Protein AF-A0A7D8Z1J5-F1 (afdb_monomer)

Structure (mmCIF, N/CA/C/O backbone):
data_AF-A0A7D8Z1J5-F1
#
_entry.id   AF-A0A7D8Z1J5-F1
#
loop_
_atom_site.group_PDB
_atom_site.id
_atom_site.type_symbol
_atom_site.label_atom_id
_atom_site.label_alt_id
_atom_site.label_comp_id
_atom_site.label_asym_id
_atom_site.label_entity_id
_atom_site.label_seq_id
_atom_site.pdbx_PDB_ins_code
_atom_site.Cartn_x
_atom_site.Cartn_y
_atom_site.Cartn_z
_atom_site.occupancy
_a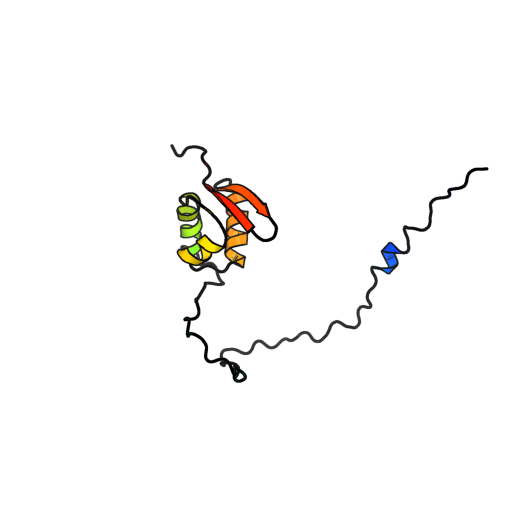tom_site.B_iso_or_equiv
_atom_site.auth_seq_id
_atom_site.auth_comp_id
_atom_site.auth_asym_id
_atom_site.auth_atom_id
_atom_site.pdbx_PDB_model_num
ATOM 1 N N . MET A 1 1 ? 34.291 -18.675 50.996 1.00 40.91 1 MET A N 1
ATOM 2 C CA . MET A 1 1 ? 34.557 -17.479 50.168 1.00 40.91 1 MET A CA 1
ATOM 3 C C . MET A 1 1 ? 33.862 -17.667 48.831 1.00 40.91 1 MET A C 1
ATOM 5 O O . MET A 1 1 ? 34.238 -18.561 48.087 1.00 40.91 1 MET A O 1
ATOM 9 N N . ARG A 1 2 ? 32.767 -16.935 48.592 1.00 39.00 2 ARG A N 1
ATOM 10 C CA . ARG A 1 2 ? 32.004 -16.985 47.336 1.00 39.00 2 ARG A CA 1
ATOM 11 C C . ARG A 1 2 ? 32.595 -15.982 46.346 1.00 39.00 2 ARG A C 1
ATOM 13 O O . ARG A 1 2 ? 32.886 -14.852 46.719 1.00 39.00 2 ARG A O 1
ATOM 20 N N . ALA A 1 3 ? 32.767 -16.455 45.119 1.00 43.34 3 ALA A N 1
ATOM 21 C CA . ALA A 1 3 ? 33.238 -15.733 43.949 1.00 43.34 3 ALA A CA 1
ATOM 22 C C . ALA A 1 3 ? 32.177 -14.781 43.370 1.00 43.34 3 ALA A C 1
ATOM 24 O O . ALA A 1 3 ? 30.982 -14.982 43.591 1.00 43.34 3 ALA A O 1
ATOM 25 N N . GLY A 1 4 ? 32.634 -13.819 42.559 1.00 38.22 4 GLY A N 1
ATOM 26 C CA . GLY A 1 4 ? 31.801 -13.136 41.566 1.00 38.22 4 GLY A CA 1
ATOM 27 C C . GLY A 1 4 ? 32.067 -11.639 41.410 1.00 38.22 4 GLY A C 1
ATOM 28 O O . GLY A 1 4 ? 31.149 -10.851 41.613 1.00 38.22 4 GLY A O 1
ATOM 29 N N . CYS A 1 5 ? 33.288 -11.229 41.043 1.00 40.03 5 CYS A N 1
ATOM 30 C CA . CYS A 1 5 ? 33.497 -9.882 40.505 1.00 40.03 5 CYS A CA 1
ATOM 31 C C . CYS A 1 5 ? 33.017 -9.845 39.053 1.00 40.03 5 CYS A C 1
ATOM 33 O O . CYS A 1 5 ? 33.582 -10.490 38.173 1.00 40.03 5 CYS A O 1
ATOM 35 N N . ALA A 1 6 ? 31.945 -9.087 38.850 1.00 50.31 6 ALA A N 1
ATOM 36 C CA . ALA A 1 6 ? 31.491 -8.582 37.570 1.00 50.31 6 ALA A CA 1
ATOM 37 C C . ALA A 1 6 ? 32.602 -7.764 36.892 1.00 50.31 6 ALA A C 1
ATOM 39 O O . ALA A 1 6 ? 33.266 -6.974 37.562 1.00 50.31 6 ALA A O 1
ATOM 40 N N . GLY A 1 7 ? 32.769 -7.893 35.573 1.00 47.88 7 GLY A N 1
ATOM 41 C CA . GLY A 1 7 ? 33.639 -6.952 34.867 1.00 47.88 7 GLY A CA 1
ATOM 42 C C . GLY A 1 7 ? 33.960 -7.190 33.397 1.00 47.88 7 GLY A C 1
ATOM 43 O O . GLY A 1 7 ? 34.385 -6.238 32.760 1.00 47.88 7 GLY A O 1
ATOM 44 N N . GLU A 1 8 ? 33.756 -8.380 32.823 1.00 46.91 8 GLU A N 1
ATOM 45 C CA . GLU A 1 8 ? 34.407 -8.691 31.530 1.00 46.91 8 GLU A CA 1
ATOM 46 C C . GLU A 1 8 ? 33.481 -8.795 30.304 1.00 46.91 8 GLU A C 1
ATOM 48 O O . GLU A 1 8 ? 33.962 -8.962 29.191 1.00 46.91 8 GLU A O 1
ATOM 53 N N . GLU A 1 9 ? 32.165 -8.596 30.435 1.00 46.09 9 GLU A N 1
ATOM 54 C CA . GLU A 1 9 ? 31.249 -8.698 29.275 1.00 46.09 9 GLU A CA 1
ATOM 55 C C . GLU A 1 9 ? 30.974 -7.361 28.548 1.00 46.09 9 GLU A C 1
ATOM 57 O O . GLU A 1 9 ? 30.268 -7.311 27.536 1.00 46.09 9 GLU A O 1
ATOM 62 N N . GLY A 1 10 ? 31.533 -6.251 29.041 1.00 45.25 10 GLY A N 1
ATOM 63 C CA . GLY A 1 10 ? 31.321 -4.911 28.476 1.00 45.25 10 GLY A CA 1
ATOM 64 C C . GLY A 1 10 ? 32.220 -4.569 27.284 1.00 45.25 10 GLY A C 1
ATOM 65 O O . GLY A 1 10 ? 31.803 -3.833 26.387 1.00 45.25 10 GLY A O 1
ATOM 66 N N . GLU A 1 11 ? 33.435 -5.116 27.235 1.00 43.88 11 GLU A N 1
ATOM 67 C CA . GLU A 1 11 ? 34.449 -4.693 26.260 1.00 43.88 11 GLU A CA 1
ATOM 68 C C . GLU A 1 11 ? 34.411 -5.518 24.960 1.00 43.88 11 GLU A C 1
ATOM 70 O O . GLU A 1 11 ? 34.677 -5.008 23.866 1.00 43.88 11 GLU A O 1
ATOM 75 N N . GLU A 1 12 ? 33.949 -6.768 25.028 1.00 41.91 12 GLU A N 1
ATOM 76 C CA . GLU A 1 12 ? 33.852 -7.645 23.856 1.00 41.91 12 GLU A CA 1
ATOM 77 C C . GLU A 1 12 ? 32.679 -7.265 22.925 1.00 41.91 12 GLU A C 1
ATOM 79 O O . GLU A 1 12 ? 32.745 -7.424 21.700 1.00 41.91 12 GLU A O 1
ATOM 84 N N . ARG A 1 13 ? 31.634 -6.615 23.462 1.00 47.16 13 ARG A N 1
ATOM 85 C CA . ARG A 1 13 ? 30.536 -6.042 22.661 1.00 47.16 13 ARG A CA 1
ATOM 86 C C . ARG A 1 13 ? 30.949 -4.764 21.912 1.00 47.16 13 ARG A C 1
ATOM 88 O O . ARG A 1 13 ? 30.362 -4.466 20.868 1.00 47.16 13 ARG A O 1
ATOM 95 N N . ALA A 1 14 ? 31.970 -4.046 22.387 1.00 48.56 14 ALA A N 1
ATOM 96 C CA . ALA A 1 14 ? 32.536 -2.882 21.701 1.00 48.56 14 ALA A CA 1
ATOM 97 C C . ALA A 1 14 ? 33.476 -3.288 20.551 1.00 48.56 14 ALA A C 1
ATOM 99 O O . ALA A 1 14 ? 33.468 -2.651 19.499 1.00 48.56 14 ALA A O 1
ATOM 100 N N . ARG A 1 15 ? 34.187 -4.418 20.666 1.00 50.66 15 ARG A N 1
ATOM 101 C CA . ARG A 1 15 ? 35.026 -4.954 19.573 1.00 50.66 15 ARG A CA 1
ATOM 102 C C . ARG A 1 15 ? 34.237 -5.596 18.430 1.00 50.66 15 ARG A C 1
ATOM 104 O O . ARG A 1 15 ? 34.718 -5.642 17.302 1.00 50.66 15 ARG A O 1
ATOM 111 N N . ARG A 1 16 ? 32.974 -5.977 18.657 1.00 49.84 16 ARG A N 1
ATOM 112 C CA . ARG A 1 16 ? 32.019 -6.299 17.574 1.00 49.84 16 ARG A CA 1
ATOM 113 C C . ARG A 1 16 ? 31.482 -5.065 16.832 1.00 49.84 16 ARG A C 1
ATOM 115 O O . ARG A 1 16 ? 30.707 -5.216 15.887 1.00 49.84 16 ARG A O 1
ATOM 122 N N . ARG A 1 17 ? 31.890 -3.856 17.236 1.00 54.34 17 ARG A N 1
ATOM 123 C CA . ARG A 1 17 ? 31.576 -2.570 16.597 1.00 54.34 17 ARG A CA 1
ATOM 124 C C . ARG A 1 17 ? 32.840 -1.838 16.138 1.00 54.34 17 ARG A C 1
ATOM 126 O O . ARG A 1 17 ? 32.961 -0.637 16.316 1.00 54.34 17 ARG A O 1
ATOM 133 N N . GLN A 1 18 ? 33.751 -2.525 15.463 1.00 41.28 18 GLN A N 1
ATOM 134 C CA . GLN A 1 18 ? 34.700 -1.836 14.590 1.00 41.28 18 GLN A CA 1
ATOM 135 C C . GLN A 1 18 ? 34.990 -2.719 13.374 1.00 41.28 18 GLN A C 1
ATOM 137 O O . GLN A 1 18 ? 35.886 -3.555 13.376 1.00 41.28 18 GLN A O 1
ATOM 142 N N . LEU A 1 19 ? 34.184 -2.558 12.323 1.00 45.19 19 LEU A N 1
ATOM 143 C CA . LEU A 1 19 ? 34.599 -2.960 10.982 1.00 45.19 19 LEU A CA 1
ATOM 144 C C . LEU A 1 19 ? 35.476 -1.833 10.406 1.00 45.19 19 LEU A C 1
ATOM 146 O O . LEU A 1 19 ? 35.134 -0.660 10.579 1.00 45.19 19 LEU A O 1
ATOM 150 N N . PRO A 1 20 ? 36.598 -2.156 9.741 1.00 43.62 20 PRO A N 1
ATOM 151 C CA . PRO A 1 20 ? 37.529 -1.166 9.213 1.00 43.62 20 PRO A CA 1
ATOM 152 C C . PRO A 1 20 ? 36.891 -0.342 8.084 1.00 43.62 20 PRO A C 1
ATOM 154 O O . PRO A 1 20 ? 36.321 -0.882 7.135 1.00 43.62 20 PRO A O 1
ATOM 157 N N . ALA A 1 21 ? 37.038 0.981 8.166 1.00 48.94 21 ALA A N 1
ATOM 158 C CA . ALA A 1 21 ? 36.512 1.984 7.236 1.00 48.94 21 ALA A CA 1
ATOM 159 C C . ALA A 1 21 ? 37.233 2.034 5.865 1.00 48.94 21 ALA A C 1
ATOM 161 O O . ALA A 1 21 ? 37.361 3.099 5.269 1.00 48.94 21 ALA A O 1
ATOM 162 N N . ALA A 1 22 ? 37.703 0.897 5.341 1.00 39.88 22 ALA A N 1
ATOM 163 C CA . ALA A 1 22 ? 38.500 0.832 4.108 1.00 39.88 22 ALA A CA 1
ATOM 164 C C . ALA A 1 22 ? 38.029 -0.244 3.109 1.00 39.88 22 ALA A C 1
ATOM 166 O O . ALA A 1 22 ? 38.798 -0.710 2.274 1.00 39.88 22 ALA A O 1
ATOM 167 N N . ALA A 1 23 ? 36.750 -0.624 3.160 1.00 41.91 23 ALA A N 1
ATOM 168 C CA . ALA A 1 23 ? 36.115 -1.468 2.143 1.00 41.91 23 ALA A CA 1
ATOM 169 C C . ALA A 1 23 ? 34.740 -0.927 1.708 1.00 41.91 23 ALA A C 1
ATOM 171 O O . ALA A 1 23 ? 33.837 -1.686 1.359 1.00 41.91 23 ALA A O 1
ATOM 172 N N . ALA A 1 24 ? 34.578 0.401 1.696 1.00 38.81 24 ALA A N 1
ATOM 173 C CA . ALA A 1 24 ? 33.491 1.062 0.980 1.00 38.81 24 ALA A CA 1
ATOM 174 C C . ALA A 1 24 ? 33.805 1.024 -0.523 1.00 38.81 24 ALA A C 1
ATOM 176 O O . ALA A 1 24 ? 34.348 1.950 -1.124 1.00 38.81 24 ALA A O 1
ATOM 177 N N . SER A 1 25 ? 33.509 -0.131 -1.107 1.00 35.41 25 SER A N 1
ATOM 178 C CA . SER A 1 25 ? 33.440 -0.376 -2.537 1.00 35.41 25 SER A CA 1
ATOM 179 C C . SER A 1 25 ? 32.748 0.775 -3.269 1.00 35.41 25 SER A C 1
ATOM 181 O O . SER A 1 25 ? 31.576 1.044 -3.020 1.00 35.41 25 SER A O 1
ATOM 183 N N . ARG A 1 26 ? 33.496 1.406 -4.182 1.00 40.59 26 ARG A N 1
ATOM 184 C CA . ARG A 1 26 ? 33.052 2.106 -5.399 1.00 40.59 26 ARG A CA 1
ATOM 185 C C . ARG A 1 26 ? 31.608 2.617 -5.345 1.00 40.59 26 ARG A C 1
ATOM 187 O O . ARG A 1 26 ? 30.669 1.887 -5.656 1.00 40.59 26 ARG A O 1
ATOM 194 N N . ILE A 1 27 ? 31.459 3.907 -5.052 1.00 37.28 27 ILE A N 1
ATOM 195 C CA . ILE A 1 27 ? 30.245 4.664 -5.358 1.00 37.28 27 ILE A CA 1
ATOM 196 C C . ILE A 1 27 ? 30.037 4.581 -6.874 1.00 37.28 27 ILE A C 1
ATOM 198 O O . ILE A 1 27 ? 30.693 5.258 -7.664 1.00 37.28 27 ILE A O 1
ATOM 202 N N . PHE A 1 28 ? 29.154 3.673 -7.278 1.00 37.72 28 PHE A N 1
ATOM 203 C CA . PHE A 1 28 ? 28.663 3.525 -8.636 1.00 37.72 28 PHE A CA 1
ATOM 204 C C . PHE A 1 28 ? 27.731 4.705 -8.936 1.00 37.72 28 PHE A C 1
ATOM 206 O O . PHE A 1 28 ? 26.509 4.589 -8.886 1.00 37.72 28 PHE A O 1
ATOM 213 N N . ASN A 1 29 ? 28.315 5.863 -9.239 1.00 55.81 29 ASN A N 1
ATOM 214 C CA . ASN A 1 29 ? 27.631 6.901 -9.996 1.00 55.81 29 ASN A CA 1
ATOM 215 C C . ASN A 1 29 ? 27.648 6.485 -11.467 1.00 55.81 29 ASN A C 1
ATOM 217 O O . ASN A 1 29 ? 28.560 6.831 -12.212 1.00 55.81 29 ASN A O 1
ATOM 221 N N . ASN A 1 30 ? 26.648 5.710 -11.883 1.00 44.22 30 ASN A N 1
ATOM 222 C CA . ASN A 1 30 ? 26.258 5.648 -13.285 1.00 44.22 30 ASN A CA 1
ATOM 223 C C . ASN A 1 30 ? 24.771 5.294 -13.391 1.00 44.22 30 ASN A C 1
ATOM 225 O O . ASN A 1 30 ? 24.366 4.144 -13.214 1.00 44.22 30 ASN A O 1
ATOM 229 N N . VAL A 1 31 ? 23.955 6.307 -13.671 1.00 49.22 31 VAL A N 1
ATOM 230 C CA . VAL A 1 31 ? 22.582 6.134 -14.141 1.00 49.22 31 VAL A CA 1
ATOM 231 C C . VAL A 1 31 ? 22.634 6.101 -15.670 1.00 49.22 31 VAL A C 1
ATOM 233 O O . VAL A 1 31 ? 22.765 7.163 -16.274 1.00 49.22 31 VAL A O 1
ATOM 236 N N . PRO A 1 32 ? 22.504 4.938 -16.338 1.00 41.59 32 PRO A N 1
ATOM 237 C CA . PRO A 1 32 ? 22.216 4.932 -17.758 1.00 41.59 32 PRO A CA 1
ATOM 238 C C . PRO A 1 32 ? 20.703 4.989 -17.964 1.00 41.59 32 PRO A C 1
ATOM 240 O O . PRO A 1 32 ? 19.951 4.098 -17.551 1.00 41.59 32 PRO A O 1
ATOM 243 N N . ALA A 1 33 ? 20.277 6.051 -18.637 1.00 47.78 33 ALA A N 1
ATOM 244 C CA . ALA A 1 33 ? 18.978 6.137 -19.270 1.00 47.78 33 ALA A CA 1
ATOM 245 C C . ALA A 1 33 ? 18.787 4.999 -20.297 1.00 47.78 33 ALA A C 1
ATOM 247 O O . ALA A 1 33 ? 19.707 4.619 -21.019 1.00 47.78 33 ALA A O 1
ATOM 248 N N . LEU A 1 34 ? 17.562 4.465 -20.325 1.00 45.44 34 LEU A N 1
ATOM 249 C CA . LEU A 1 34 ? 16.844 3.944 -21.497 1.00 45.44 34 LEU A CA 1
ATOM 250 C C . LEU A 1 34 ? 17.648 3.122 -22.525 1.00 45.44 34 LEU A C 1
ATOM 252 O O . LEU A 1 34 ? 17.679 3.447 -23.705 1.00 45.44 34 LEU A O 1
ATOM 256 N N . THR A 1 35 ? 18.188 1.972 -22.121 1.00 41.19 35 THR A N 1
ATOM 257 C CA . THR A 1 35 ? 18.437 0.870 -23.067 1.00 41.19 35 THR A CA 1
ATOM 258 C C . THR A 1 35 ? 17.943 -0.448 -22.467 1.00 41.19 35 THR A C 1
ATOM 260 O O . THR A 1 35 ? 18.169 -0.707 -21.276 1.00 41.19 35 THR A O 1
ATOM 263 N N . PRO A 1 36 ? 17.225 -1.302 -23.227 1.00 48.50 36 PRO A N 1
ATOM 264 C CA . PRO A 1 36 ? 16.855 -2.624 -22.752 1.00 48.50 36 PRO A CA 1
ATOM 265 C C . PRO A 1 36 ? 18.138 -3.441 -22.627 1.00 48.50 36 PRO A C 1
ATOM 267 O O . PRO A 1 36 ? 18.639 -4.003 -23.595 1.00 48.50 36 PRO A O 1
ATOM 270 N N . ARG A 1 37 ? 18.680 -3.475 -21.406 1.00 56.12 37 ARG A N 1
ATOM 271 C CA . ARG A 1 37 ? 19.822 -4.297 -21.008 1.00 56.12 37 ARG A CA 1
ATOM 272 C C . ARG A 1 37 ? 19.622 -5.693 -21.594 1.00 56.12 37 ARG A C 1
ATOM 274 O O . ARG A 1 37 ? 18.632 -6.351 -21.262 1.00 56.12 37 ARG A O 1
ATOM 281 N N . SER A 1 38 ? 20.501 -6.085 -22.515 1.00 60.25 38 SER A N 1
ATOM 282 C CA . SER A 1 38 ? 20.396 -7.315 -23.297 1.00 60.25 38 SER A CA 1
ATOM 283 C C . SER A 1 38 ? 20.187 -8.497 -22.351 1.00 60.25 38 SER A C 1
ATOM 285 O O . SER A 1 38 ? 21.065 -8.901 -21.586 1.00 60.25 38 SER A O 1
ATOM 287 N N . LYS A 1 39 ? 18.949 -9.001 -22.314 1.00 67.38 39 LYS A N 1
ATOM 288 C CA . LYS A 1 39 ? 18.564 -10.071 -21.396 1.00 67.38 39 LYS A CA 1
ATOM 289 C C . LYS A 1 39 ? 19.237 -11.349 -21.864 1.00 67.38 39 LYS A C 1
ATOM 291 O O . LYS A 1 39 ? 18.887 -11.890 -22.910 1.00 67.38 39 LYS A O 1
ATOM 296 N N . LYS A 1 40 ? 20.176 -11.842 -21.053 1.00 77.62 40 LYS A N 1
ATOM 297 C CA . LYS A 1 40 ? 20.741 -13.189 -21.174 1.00 77.62 40 LYS A CA 1
ATOM 298 C C . LYS A 1 40 ? 19.600 -14.189 -21.394 1.00 77.62 40 LYS A C 1
ATOM 300 O O . LYS A 1 40 ? 18.596 -14.154 -20.678 1.00 77.62 40 LYS A O 1
ATOM 305 N N . LYS A 1 41 ? 19.747 -15.035 -22.415 1.00 75.56 41 LYS A N 1
ATOM 306 C CA . LYS A 1 41 ? 18.724 -15.982 -22.874 1.00 75.56 41 LYS A CA 1
ATOM 307 C C . LYS A 1 41 ? 18.211 -16.818 -21.696 1.00 75.56 41 LYS A C 1
ATOM 309 O O . LYS A 1 41 ? 18.972 -17.542 -21.058 1.00 75.56 41 LYS A O 1
ATOM 314 N N . LYS A 1 42 ? 16.916 -16.695 -21.399 1.00 77.06 42 LYS A N 1
ATOM 315 C CA . LYS A 1 42 ? 16.224 -17.480 -20.371 1.00 77.06 42 LYS A CA 1
ATOM 316 C C . LYS A 1 42 ? 15.688 -18.735 -21.064 1.00 77.06 42 LYS A C 1
ATOM 318 O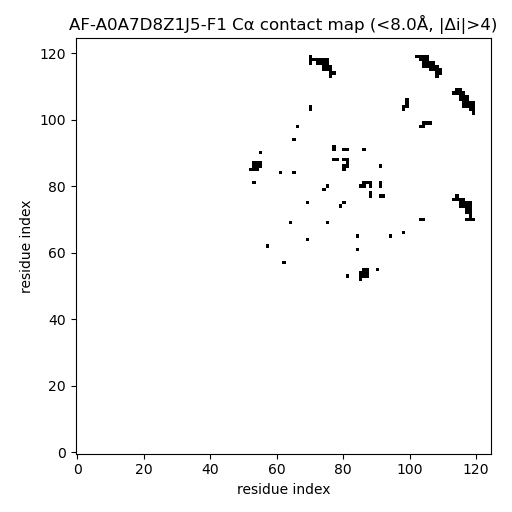 O . LYS A 1 42 ? 14.860 -18.633 -21.959 1.00 77.06 42 LYS A O 1
ATOM 323 N N . TRP A 1 43 ? 16.242 -19.895 -20.729 1.00 77.00 43 TRP A N 1
ATOM 324 C CA . TRP A 1 43 ? 16.052 -21.167 -21.443 1.00 77.00 43 TRP A CA 1
ATOM 325 C C . TRP A 1 43 ? 14.689 -21.835 -21.196 1.00 77.00 43 TRP A C 1
ATOM 327 O O . TRP A 1 43 ? 14.355 -22.805 -21.867 1.00 77.00 43 TRP A O 1
ATOM 337 N N . SER A 1 44 ? 13.868 -21.297 -20.292 1.00 74.38 44 SER A N 1
ATOM 338 C CA . SER A 1 44 ? 12.497 -21.749 -20.076 1.00 74.38 44 SER A CA 1
ATOM 339 C C . SER A 1 44 ? 11.499 -20.895 -20.866 1.00 74.38 44 SER A C 1
ATOM 341 O O . SER A 1 44 ? 11.228 -19.737 -20.539 1.00 74.38 44 SER A O 1
ATOM 343 N N . LYS A 1 45 ? 10.916 -21.481 -21.919 1.00 69.19 45 LYS A N 1
ATOM 344 C CA . LYS A 1 45 ? 9.771 -20.915 -22.647 1.00 69.19 45 LYS A CA 1
ATOM 345 C C . LYS A 1 45 ? 8.495 -21.245 -21.867 1.00 69.19 45 LYS A C 1
ATOM 347 O O . LYS A 1 45 ? 7.833 -22.238 -22.138 1.00 69.19 45 LYS A O 1
ATOM 352 N N . GLY A 1 46 ? 8.192 -20.444 -20.848 1.00 71.62 46 GLY A N 1
ATOM 353 C CA . GLY A 1 46 ? 7.022 -20.624 -19.984 1.00 71.62 46 GLY A CA 1
ATOM 354 C C . GLY A 1 46 ? 6.154 -19.369 -19.927 1.00 71.62 46 GLY A C 1
ATOM 355 O O . GLY A 1 46 ? 6.675 -18.291 -19.660 1.00 71.62 46 GLY A O 1
ATOM 356 N N . LYS A 1 47 ? 4.854 -19.560 -20.206 1.00 68.62 47 LYS A N 1
ATOM 357 C CA . LYS A 1 47 ? 3.687 -18.657 -20.103 1.00 68.62 47 LYS A CA 1
ATOM 358 C C . LYS A 1 47 ? 4.001 -17.152 -20.065 1.00 68.62 47 LYS A C 1
ATOM 360 O O . LYS A 1 47 ? 4.386 -16.600 -19.036 1.00 68.62 47 LYS A O 1
ATOM 365 N N . VAL A 1 48 ? 3.749 -16.484 -21.191 1.00 77.19 48 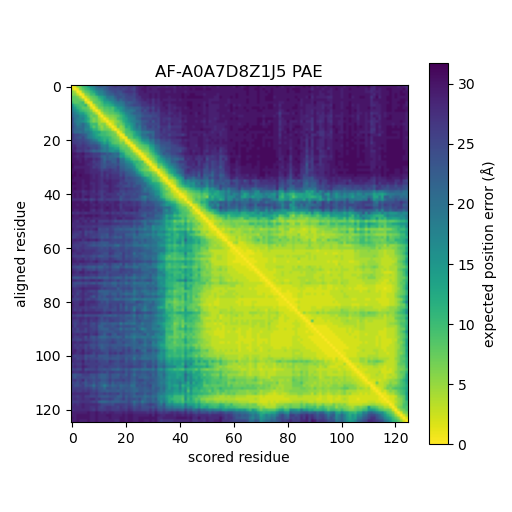VAL A N 1
ATOM 366 C CA . VAL A 1 48 ? 3.804 -15.022 -21.306 1.00 77.19 48 VAL A CA 1
ATOM 367 C C . VAL A 1 48 ? 2.688 -14.438 -20.438 1.00 77.19 48 VAL A C 1
ATOM 369 O O . VAL A 1 48 ? 1.514 -14.544 -20.773 1.00 77.19 48 VAL A O 1
ATOM 372 N N . LYS A 1 49 ? 3.051 -13.884 -19.280 1.00 79.06 49 LYS A N 1
ATOM 373 C CA . LYS A 1 49 ? 2.183 -13.001 -18.500 1.00 79.06 49 LYS A CA 1
ATOM 374 C C . LYS A 1 49 ? 2.733 -11.594 -18.644 1.00 79.06 49 LYS A C 1
ATOM 376 O O . LYS A 1 49 ? 3.914 -11.373 -18.362 1.00 79.06 49 LYS A O 1
ATOM 381 N N . ASP A 1 50 ? 1.890 -10.672 -19.093 1.00 84.38 50 ASP A N 1
ATOM 382 C CA . ASP A 1 50 ? 2.281 -9.281 -19.267 1.00 84.38 50 ASP A CA 1
ATOM 383 C C . ASP A 1 50 ? 2.786 -8.678 -17.960 1.00 84.38 50 ASP A C 1
ATOM 385 O O . ASP A 1 50 ? 2.304 -8.974 -16.859 1.00 84.38 50 ASP A O 1
ATOM 389 N N . LYS A 1 51 ? 3.814 -7.839 -18.087 1.00 82.75 51 LYS A N 1
ATOM 390 C CA . LYS A 1 51 ? 4.420 -7.173 -16.942 1.00 82.75 51 LYS A CA 1
ATOM 391 C C . LYS A 1 51 ? 3.425 -6.147 -16.402 1.00 82.75 51 LYS A C 1
ATOM 393 O O . LYS A 1 51 ? 3.066 -5.205 -17.099 1.00 82.75 51 LYS A O 1
ATOM 398 N N . ALA A 1 52 ? 3.008 -6.314 -15.149 1.00 83.38 52 ALA A N 1
ATOM 399 C CA . ALA A 1 52 ? 2.203 -5.309 -14.469 1.00 83.38 52 ALA A CA 1
ATOM 400 C C . ALA A 1 52 ? 3.016 -4.013 -14.300 1.00 83.38 52 ALA A C 1
ATOM 402 O O . ALA A 1 52 ? 4.135 -4.036 -13.776 1.00 83.38 52 ALA A O 1
ATOM 403 N N . ASN A 1 53 ? 2.449 -2.893 -14.751 1.00 85.75 53 ASN A N 1
ATOM 404 C CA . ASN A 1 53 ? 3.047 -1.565 -14.639 1.00 85.75 53 ASN A CA 1
ATOM 405 C C . ASN A 1 53 ? 2.471 -0.853 -13.412 1.00 85.75 53 ASN A C 1
ATOM 407 O O . ASN A 1 53 ? 1.440 -0.192 -13.489 1.00 85.75 53 ASN A O 1
ATOM 411 N N . ASN A 1 54 ? 3.140 -1.022 -12.274 1.00 89.19 54 ASN A N 1
ATOM 412 C CA . ASN A 1 54 ? 2.772 -0.373 -11.020 1.00 89.19 54 ASN A CA 1
ATOM 413 C C . ASN A 1 54 ? 3.514 0.965 -10.877 1.00 89.19 54 ASN A C 1
ATOM 415 O O . ASN A 1 54 ? 4.728 1.031 -11.102 1.00 89.19 54 ASN A O 1
ATOM 419 N N . ALA A 1 55 ? 2.812 2.011 -10.448 1.00 87.50 55 ALA A N 1
ATOM 420 C CA . ALA A 1 55 ? 3.389 3.329 -10.219 1.00 87.50 55 ALA A CA 1
ATOM 421 C C . ALA A 1 55 ? 4.374 3.320 -9.031 1.00 87.50 55 ALA A C 1
ATOM 423 O O . ALA A 1 55 ? 4.107 2.746 -7.967 1.00 87.50 55 ALA A O 1
ATOM 424 N N . VAL A 1 56 ? 5.540 3.950 -9.229 1.00 85.69 56 VAL A N 1
ATOM 425 C CA . VAL A 1 56 ? 6.619 4.095 -8.226 1.00 85.69 56 VAL A CA 1
ATOM 426 C C . VAL A 1 56 ? 6.599 5.480 -7.567 1.00 85.69 56 VAL A C 1
ATOM 428 O O . VAL A 1 56 ? 7.097 5.626 -6.453 1.00 85.69 56 VAL A O 1
ATOM 431 N N . ALA A 1 57 ? 6.011 6.474 -8.232 1.00 86.38 57 ALA A N 1
ATOM 432 C CA . ALA A 1 57 ? 5.829 7.830 -7.726 1.00 86.38 57 ALA A CA 1
ATOM 433 C C . ALA A 1 57 ? 4.356 8.068 -7.363 1.00 86.38 57 ALA A C 1
ATOM 435 O O . ALA A 1 57 ? 3.467 7.435 -7.934 1.00 86.38 57 ALA A O 1
ATOM 436 N N . LEU A 1 58 ? 4.118 8.948 -6.389 1.00 81.69 58 LEU A N 1
ATOM 437 C CA . LEU A 1 58 ? 2.778 9.384 -6.006 1.00 81.69 58 LEU A CA 1
ATOM 438 C C . LEU A 1 58 ? 2.453 10.695 -6.715 1.00 81.69 58 LEU A C 1
ATOM 440 O O . LEU A 1 58 ? 3.125 11.701 -6.498 1.00 81.69 58 LEU A O 1
ATOM 444 N N . ASP A 1 59 ? 1.379 10.680 -7.493 1.00 88.06 59 ASP A N 1
ATOM 445 C CA . ASP A 1 59 ? 0.770 11.878 -8.057 1.00 88.06 59 ASP A CA 1
ATOM 446 C C . ASP A 1 59 ? -0.288 12.417 -7.092 1.00 88.06 59 ASP A C 1
ATOM 448 O O . ASP A 1 59 ? -0.941 11.646 -6.377 1.00 88.06 59 ASP A O 1
ATOM 452 N N . LYS A 1 60 ? -0.541 13.728 -7.121 1.00 87.56 60 LYS A N 1
ATOM 453 C CA . LYS A 1 60 ? -1.590 14.362 -6.296 1.00 87.56 60 LYS A CA 1
ATOM 454 C C . LYS A 1 60 ? -2.946 13.660 -6.475 1.00 87.56 60 LYS A C 1
ATOM 456 O O . LYS A 1 60 ? -3.576 13.256 -5.508 1.00 87.56 60 LYS A O 1
ATOM 461 N N . GLN A 1 61 ? -3.299 13.338 -7.720 1.00 89.94 61 GLN A N 1
ATOM 462 C CA . GLN A 1 61 ? -4.525 12.603 -8.047 1.00 89.94 61 GLN A CA 1
ATOM 463 C C . GLN A 1 61 ? -4.579 11.179 -7.469 1.00 89.94 61 GLN A C 1
ATOM 465 O O . GLN A 1 61 ? -5.657 10.659 -7.187 1.00 89.94 61 GLN A O 1
ATOM 470 N N . THR A 1 62 ? -3.444 10.482 -7.343 1.00 87.50 62 THR A N 1
ATOM 471 C CA . THR A 1 62 ? -3.419 9.155 -6.695 1.00 87.50 62 THR A CA 1
ATOM 472 C C . THR A 1 62 ? -3.556 9.270 -5.186 1.00 87.50 62 THR A C 1
ATOM 474 O O . THR A 1 62 ? -4.231 8.443 -4.580 1.00 87.50 62 THR A O 1
ATOM 477 N N . TYR A 1 63 ? -2.969 10.308 -4.594 1.00 90.00 63 TYR A N 1
ATOM 478 C CA . TYR A 1 63 ? -3.041 10.565 -3.163 1.00 90.00 63 TYR A CA 1
ATOM 479 C C . TYR A 1 63 ? -4.481 10.821 -2.705 1.00 90.00 63 TYR A C 1
ATOM 481 O O . TYR A 1 63 ? -4.973 10.139 -1.806 1.00 90.00 63 TYR A O 1
ATOM 489 N N . ASP A 1 64 ? -5.203 11.691 -3.410 1.00 90.06 64 ASP A N 1
ATOM 490 C CA . ASP A 1 64 ? -6.597 12.009 -3.076 1.00 90.06 64 ASP A CA 1
ATOM 491 C C . ASP A 1 64 ? -7.524 10.792 -3.221 1.00 90.06 64 ASP A C 1
ATOM 493 O O . ASP A 1 64 ? -8.481 10.625 -2.462 1.00 90.06 64 ASP A O 1
ATOM 497 N N . ARG A 1 65 ? -7.224 9.904 -4.180 1.00 89.44 65 ARG A N 1
ATOM 498 C CA . ARG A 1 65 ? -7.937 8.629 -4.347 1.00 89.44 65 ARG A CA 1
ATOM 499 C C . ARG A 1 65 ? -7.667 7.668 -3.193 1.00 89.44 65 ARG A C 1
ATOM 501 O O . ARG A 1 65 ? -8.606 7.041 -2.715 1.00 89.44 65 ARG A O 1
ATOM 508 N N . ILE A 1 66 ? -6.423 7.567 -2.719 1.00 89.88 66 ILE A N 1
ATOM 509 C CA . ILE A 1 66 ? -6.053 6.694 -1.591 1.00 89.88 66 ILE A CA 1
ATOM 510 C C . ILE A 1 66 ? -6.860 7.060 -0.341 1.00 89.88 66 ILE A C 1
ATOM 512 O O . ILE A 1 66 ? -7.429 6.173 0.293 1.00 89.88 66 ILE A O 1
ATOM 516 N N . LEU A 1 67 ? -6.949 8.350 -0.013 1.00 89.25 67 LEU A N 1
ATOM 517 C CA . LEU A 1 67 ? -7.639 8.814 1.195 1.00 89.25 67 LEU 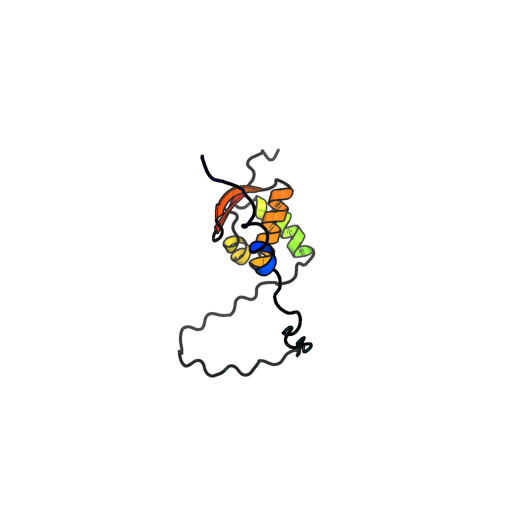A CA 1
ATOM 518 C C . LEU A 1 67 ? -9.139 8.494 1.183 1.00 89.25 67 LEU A C 1
ATOM 520 O O . LEU A 1 67 ? -9.701 8.125 2.211 1.00 89.25 67 LEU A O 1
ATOM 524 N N . LYS A 1 68 ? -9.787 8.597 0.018 1.00 88.62 68 LYS A N 1
ATOM 525 C CA . LYS A 1 68 ? -11.231 8.360 -0.123 1.00 88.62 68 LYS A CA 1
ATOM 526 C C . LYS A 1 68 ? -11.574 6.879 -0.246 1.00 88.62 68 LYS A C 1
ATOM 528 O O . LYS A 1 68 ? -12.510 6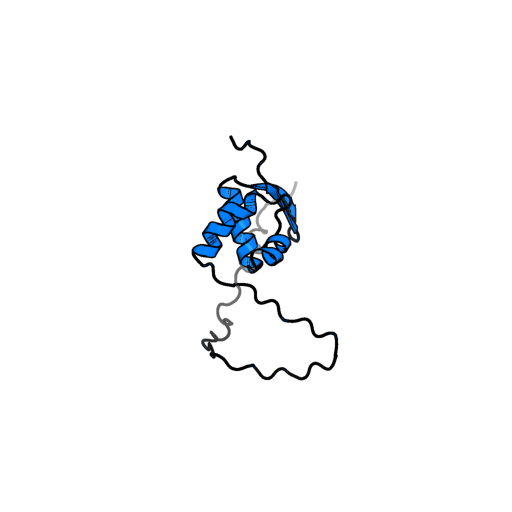.411 0.394 1.00 88.62 68 LYS A O 1
ATOM 533 N N . GLU A 1 69 ? -10.822 6.142 -1.060 1.00 87.88 69 GLU A N 1
ATOM 534 C CA . GLU A 1 69 ? -11.168 4.774 -1.451 1.00 87.88 69 GLU A CA 1
ATOM 535 C C . GLU A 1 69 ? -10.710 3.737 -0.424 1.00 87.88 69 GLU A C 1
ATOM 537 O O . GLU A 1 69 ? -11.436 2.783 -0.144 1.00 87.88 69 GLU A O 1
ATOM 542 N N . VAL A 1 70 ? -9.529 3.905 0.181 1.00 88.50 70 VAL A N 1
ATOM 543 C CA . VAL A 1 70 ? -8.967 2.881 1.079 1.00 88.50 70 VAL A CA 1
ATOM 544 C C . VAL A 1 70 ? -9.847 2.588 2.302 1.00 88.50 70 VAL A C 1
ATOM 546 O O . VAL A 1 70 ? -10.027 1.405 2.605 1.00 88.50 70 VAL A O 1
ATOM 549 N N . PRO A 1 71 ? -10.459 3.583 2.972 1.00 88.81 71 PRO A N 1
ATOM 550 C CA . PRO A 1 71 ? -11.346 3.330 4.109 1.00 88.81 71 PRO A CA 1
ATOM 551 C C . PRO A 1 71 ? -12.670 2.643 3.736 1.00 88.81 71 PRO A C 1
ATOM 553 O O . PRO A 1 71 ? -13.353 2.110 4.610 1.00 88.81 71 PRO A O 1
ATOM 556 N N . THR A 1 72 ? -13.065 2.641 2.457 1.00 88.50 72 THR A N 1
ATOM 557 C CA . THR A 1 72 ? -14.309 1.979 2.018 1.00 88.50 72 THR A CA 1
ATOM 558 C C . THR A 1 72 ? -14.164 0.459 1.951 1.00 88.50 72 THR A C 1
ATOM 560 O O . THR A 1 72 ? -15.142 -0.276 2.135 1.00 88.50 72 THR A O 1
ATOM 563 N N . TYR A 1 73 ? -12.943 -0.029 1.721 1.00 89.44 73 TYR A N 1
ATOM 564 C CA . TYR A 1 73 ? -12.677 -1.444 1.523 1.00 89.44 73 TYR A CA 1
ATOM 565 C C . TYR A 1 73 ? -12.903 -2.261 2.798 1.00 89.44 73 TYR A C 1
ATOM 567 O O . TYR A 1 73 ? -12.555 -1.865 3.909 1.00 89.44 73 TYR A O 1
ATOM 575 N N . LYS A 1 74 ? -13.461 -3.467 2.623 1.00 88.06 74 LYS A N 1
ATOM 576 C CA . LYS A 1 74 ? -13.648 -4.421 3.728 1.00 88.06 74 LYS A CA 1
ATOM 577 C C . LYS A 1 74 ? -12.312 -4.953 4.254 1.00 88.06 74 LYS A C 1
ATOM 579 O O . LYS A 1 74 ? -12.136 -5.064 5.461 1.00 88.06 74 LYS A O 1
ATOM 584 N N . LEU A 1 75 ? -11.387 -5.274 3.347 1.00 89.88 75 LEU A N 1
ATOM 585 C CA . LEU A 1 75 ? -10.062 -5.803 3.661 1.00 89.88 75 LEU A CA 1
ATOM 586 C C . LEU A 1 75 ? -8.992 -4.887 3.077 1.00 89.88 75 LEU A C 1
ATOM 588 O O . LEU 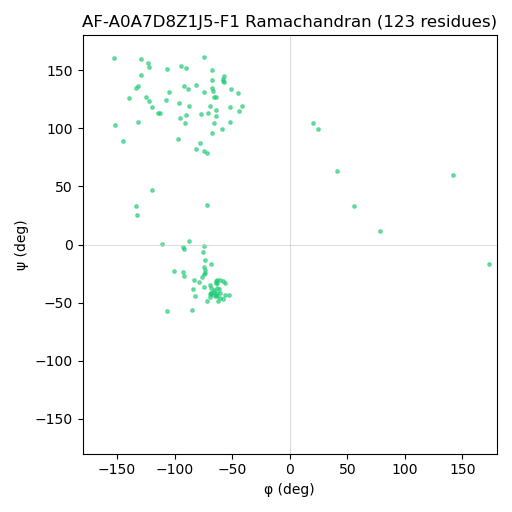A 1 75 ? -8.959 -4.647 1.869 1.00 89.88 75 LEU A O 1
ATOM 592 N N . ILE A 1 76 ? -8.104 -4.410 3.942 1.00 91.62 76 ILE A N 1
ATOM 593 C CA . ILE A 1 76 ? -7.033 -3.484 3.592 1.00 91.62 76 ILE A CA 1
ATOM 594 C C . ILE A 1 76 ? -5.711 -4.223 3.794 1.00 91.62 76 ILE A C 1
ATOM 596 O O . ILE A 1 76 ? -5.345 -4.604 4.905 1.00 91.62 76 ILE A O 1
ATOM 600 N N . SER A 1 77 ? -5.006 -4.480 2.694 1.00 91.19 77 SER A N 1
ATOM 601 C CA . SER A 1 77 ? -3.698 -5.140 2.697 1.00 91.19 77 SER A CA 1
ATOM 602 C C . SER A 1 77 ? -2.872 -4.702 1.491 1.00 91.19 77 SER A C 1
ATOM 604 O O . SER A 1 77 ? -3.403 -4.215 0.492 1.00 91.19 77 SER A O 1
ATOM 606 N N . GLN A 1 78 ? -1.557 -4.900 1.567 1.00 90.75 78 GLN A N 1
ATOM 607 C CA . GLN A 1 78 ? -0.629 -4.496 0.508 1.00 90.75 78 GLN A CA 1
ATOM 608 C C . GLN A 1 78 ? -0.957 -5.100 -0.873 1.00 90.75 78 GLN A C 1
ATOM 610 O O . GLN A 1 78 ? -0.759 -4.421 -1.874 1.00 90.75 78 GLN A O 1
ATOM 615 N N . SER A 1 79 ? -1.496 -6.324 -0.946 1.00 91.25 79 SER A N 1
ATOM 616 C CA . SER A 1 79 ? -1.898 -6.960 -2.213 1.00 91.25 79 SER A CA 1
ATOM 617 C C . SER A 1 79 ? -3.117 -6.286 -2.842 1.00 91.25 79 SER A C 1
ATOM 619 O O . SER A 1 79 ? -3.089 -5.945 -4.021 1.00 91.25 79 SER A O 1
ATOM 621 N N . VAL A 1 80 ? -4.148 -5.996 -2.045 1.00 91.94 80 VAL A N 1
ATOM 622 C CA . VAL A 1 80 ? -5.380 -5.351 -2.532 1.00 91.94 80 VAL A CA 1
ATOM 623 C C . VAL A 1 80 ? -5.094 -3.967 -3.124 1.00 91.94 80 VAL A C 1
ATOM 625 O O . VAL A 1 80 ? -5.668 -3.595 -4.150 1.00 91.94 80 VAL A O 1
ATOM 628 N N . LEU A 1 81 ? -4.172 -3.213 -2.519 1.00 89.62 81 LEU A N 1
ATOM 629 C CA . LEU A 1 81 ? -3.797 -1.885 -3.012 1.00 89.62 81 LEU A CA 1
ATOM 630 C C . LEU A 1 81 ? -3.033 -1.950 -4.346 1.00 89.62 81 LEU A C 1
ATOM 632 O O . LEU A 1 81 ? -3.231 -1.082 -5.199 1.00 89.62 81 LEU A O 1
ATOM 636 N N . ILE A 1 82 ? -2.212 -2.988 -4.556 1.00 91.19 82 ILE A N 1
ATOM 637 C CA . ILE A 1 82 ? -1.519 -3.223 -5.834 1.00 91.19 82 ILE A CA 1
ATOM 638 C C . ILE A 1 82 ? -2.538 -3.521 -6.940 1.00 91.19 82 ILE A C 1
ATOM 640 O O . ILE A 1 82 ? -2.449 -2.957 -8.032 1.00 91.19 82 ILE A O 1
ATOM 644 N N . ASP A 1 83 ? -3.538 -4.356 -6.659 1.00 89.06 83 ASP A N 1
ATOM 645 C CA . ASP A 1 83 ? -4.518 -4.764 -7.666 1.00 89.06 83 ASP A CA 1
ATOM 646 C C . ASP A 1 83 ? -5.440 -3.616 -8.092 1.00 89.06 83 ASP A C 1
ATOM 648 O O . ASP A 1 83 ? -5.691 -3.448 -9.292 1.00 89.06 83 ASP A O 1
ATOM 652 N N . ARG A 1 84 ? -5.916 -2.815 -7.128 1.00 87.94 84 ARG A N 1
ATOM 653 C CA . ARG A 1 84 ? -6.907 -1.747 -7.350 1.00 87.94 84 ARG A CA 1
ATOM 654 C C . ARG A 1 84 ? -6.275 -0.433 -7.8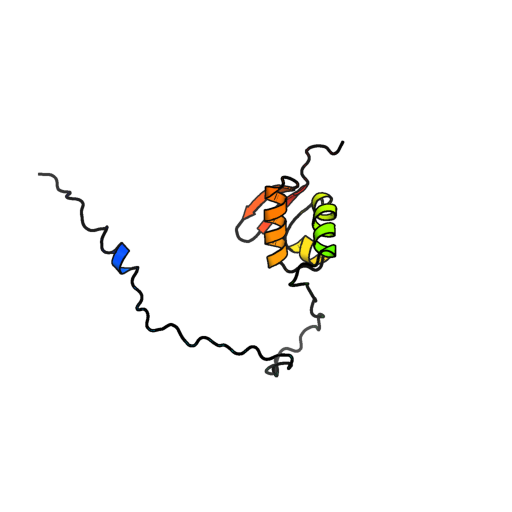04 1.00 87.94 84 ARG A C 1
ATOM 656 O O . ARG A 1 84 ? -6.632 0.082 -8.856 1.00 87.94 84 ARG A O 1
ATOM 663 N N . MET A 1 85 ? -5.335 0.104 -7.026 1.00 86.25 85 MET A N 1
ATOM 664 C CA . MET A 1 85 ? -4.767 1.440 -7.262 1.00 86.25 85 MET A CA 1
ATOM 665 C C . MET A 1 85 ? -3.509 1.422 -8.130 1.00 86.25 85 MET A C 1
ATOM 667 O O . MET A 1 85 ? -2.992 2.484 -8.464 1.00 86.25 85 MET A O 1
ATOM 671 N N . LYS A 1 86 ? -3.018 0.230 -8.505 1.00 88.69 86 LYS A N 1
ATOM 672 C CA . LYS A 1 86 ? -1.810 0.046 -9.328 1.00 88.69 86 LYS A CA 1
ATOM 673 C C . LYS A 1 86 ? -0.574 0.730 -8.738 1.00 88.69 86 LYS A C 1
ATOM 675 O O . LYS A 1 86 ? 0.299 1.189 -9.468 1.00 88.69 86 LYS A O 1
ATOM 680 N N . ILE A 1 87 ? -0.480 0.781 -7.410 1.00 90.50 87 ILE A N 1
ATOM 681 C CA . ILE A 1 87 ? 0.682 1.318 -6.695 1.00 90.50 87 ILE A CA 1
ATOM 682 C C . ILE A 1 87 ? 1.660 0.205 -6.327 1.00 90.50 87 ILE A C 1
ATOM 684 O O . ILE A 1 87 ? 1.276 -0.948 -6.136 1.00 90.50 87 ILE A O 1
ATOM 688 N N . ASN A 1 88 ? 2.939 0.545 -6.187 1.00 92.38 88 ASN A N 1
ATOM 689 C CA . ASN A 1 88 ? 3.931 -0.403 -5.693 1.00 92.38 88 ASN A CA 1
ATOM 690 C C . ASN A 1 88 ? 3.726 -0.780 -4.222 1.00 92.38 88 ASN A C 1
ATOM 692 O O . ASN A 1 88 ? 3.301 0.028 -3.399 1.00 92.38 88 ASN A O 1
ATOM 696 N N . GLY A 1 89 ? 4.135 -2.002 -3.868 1.00 90.62 89 GLY A N 1
ATOM 697 C CA . GLY A 1 89 ? 4.015 -2.516 -2.500 1.00 90.62 89 GLY A CA 1
ATOM 698 C C . GLY A 1 89 ? 4.775 -1.690 -1.454 1.00 90.62 89 GLY A C 1
ATOM 699 O O . GLY A 1 89 ? 4.332 -1.585 -0.315 1.00 90.62 89 GLY A O 1
ATOM 700 N N . SER A 1 90 ? 5.886 -1.048 -1.829 1.00 90.62 90 SER A N 1
ATOM 701 C CA . SER A 1 90 ? 6.611 -0.121 -0.947 1.00 90.62 90 SER A CA 1
ATOM 702 C C . SER A 1 90 ? 5.774 1.109 -0.583 1.00 90.62 90 SER A C 1
ATOM 704 O O . SER A 1 90 ? 5.728 1.490 0.587 1.00 90.62 90 SER A O 1
ATOM 706 N N . LEU A 1 91 ? 5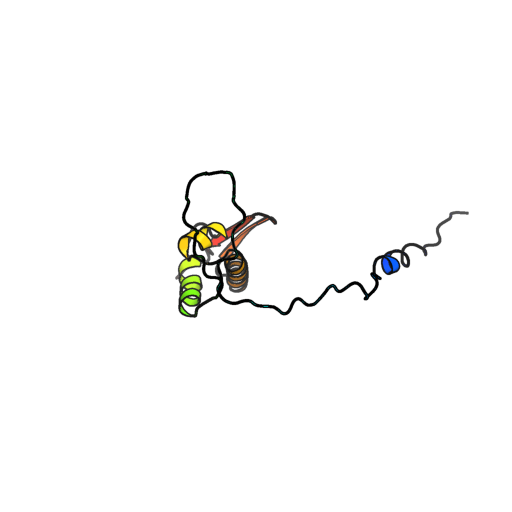.075 1.694 -1.561 1.00 90.50 91 LEU A N 1
ATOM 707 C CA . LEU A 1 91 ? 4.154 2.810 -1.344 1.00 90.50 91 LEU A CA 1
ATOM 708 C C . LEU A 1 91 ? 2.929 2.365 -0.552 1.00 90.50 91 LEU A C 1
ATOM 710 O O . LEU A 1 91 ? 2.531 3.057 0.375 1.00 90.50 91 LEU A O 1
ATOM 714 N N . ALA A 1 92 ? 2.386 1.186 -0.858 1.00 91.81 92 ALA A N 1
ATOM 715 C CA . ALA A 1 92 ? 1.241 0.625 -0.151 1.00 91.81 92 ALA A CA 1
ATOM 716 C C . ALA A 1 92 ? 1.503 0.497 1.361 1.00 91.81 92 ALA A C 1
ATOM 718 O O . ALA A 1 92 ? 0.664 0.894 2.164 1.00 91.81 92 ALA A O 1
ATOM 719 N N . ARG A 1 93 ? 2.692 0.024 1.766 1.00 91.12 93 ARG A N 1
ATOM 720 C CA . ARG A 1 93 ? 3.073 -0.046 3.192 1.00 91.12 93 ARG A CA 1
ATOM 721 C C . ARG A 1 93 ? 3.140 1.331 3.847 1.00 91.12 93 ARG A C 1
ATOM 723 O O . ARG A 1 93 ? 2.671 1.490 4.969 1.00 91.12 93 ARG A O 1
ATOM 730 N N . ARG A 1 94 ? 3.703 2.325 3.151 1.00 91.62 94 ARG A N 1
ATOM 731 C CA . ARG A 1 94 ? 3.760 3.710 3.650 1.00 91.62 94 ARG A CA 1
ATOM 732 C C . ARG A 1 94 ? 2.367 4.332 3.756 1.00 91.62 94 ARG A C 1
ATOM 734 O O . ARG A 1 94 ? 2.091 4.990 4.749 1.00 91.62 94 ARG A O 1
ATOM 741 N N . ALA A 1 95 ? 1.498 4.087 2.778 1.00 91.06 95 ALA A N 1
ATOM 742 C CA . ALA A 1 95 ? 0.120 4.569 2.775 1.00 91.06 95 ALA A CA 1
ATOM 743 C C . ALA A 1 95 ? -0.688 3.973 3.936 1.00 91.06 95 ALA A C 1
ATOM 745 O O . ALA A 1 95 ? -1.368 4.705 4.641 1.00 91.06 95 ALA A O 1
ATOM 746 N N . ILE A 1 96 ? -0.554 2.668 4.193 1.00 91.69 96 ILE A N 1
ATOM 747 C CA . ILE A 1 96 ? -1.186 2.017 5.349 1.00 91.69 96 ILE A CA 1
ATOM 748 C C . ILE A 1 96 ? -0.685 2.637 6.659 1.00 91.69 96 ILE A C 1
ATOM 750 O O . ILE A 1 96 ? -1.494 2.993 7.505 1.00 91.69 96 ILE A O 1
ATOM 754 N N . ALA A 1 97 ? 0.628 2.835 6.810 1.00 90.88 97 ALA A N 1
ATOM 755 C CA . ALA A 1 97 ? 1.187 3.461 8.010 1.00 90.88 97 ALA A CA 1
ATOM 756 C C . ALA A 1 97 ? 0.722 4.917 8.202 1.00 90.88 97 ALA A C 1
ATOM 758 O O . ALA A 1 97 ? 0.629 5.389 9.329 1.00 90.88 97 ALA A O 1
ATOM 759 N N . PHE A 1 98 ? 0.448 5.640 7.114 1.00 91.12 98 PHE A N 1
ATOM 760 C CA . PHE A 1 98 ? -0.103 6.992 7.162 1.00 91.12 98 PHE A CA 1
ATOM 761 C C . PHE A 1 98 ? -1.575 6.984 7.597 1.00 91.12 98 PHE A C 1
ATOM 763 O O . PHE A 1 98 ? -1.930 7.657 8.558 1.00 91.12 98 PHE A O 1
ATOM 770 N N . LEU A 1 99 ? -2.397 6.134 6.980 1.00 89.38 99 LEU A N 1
ATOM 771 C CA . LEU A 1 99 ? -3.813 5.976 7.327 1.00 89.38 99 LEU A CA 1
ATOM 772 C C . LEU A 1 99 ? -4.021 5.436 8.752 1.00 89.38 99 LEU A C 1
ATOM 774 O O . LEU A 1 99 ? -5.018 5.756 9.396 1.00 89.38 99 LEU A O 1
ATOM 778 N N . GLU A 1 100 ? -3.091 4.614 9.248 1.00 89.25 100 GLU A N 1
ATOM 779 C CA . GLU A 1 100 ? -3.072 4.147 10.639 1.00 89.25 100 GLU A CA 1
ATOM 780 C C . GLU A 1 100 ? -2.816 5.310 11.609 1.00 89.25 100 GLU A C 1
ATOM 782 O O . GLU A 1 100 ? -3.471 5.385 12.644 1.00 89.25 100 GLU A O 1
ATOM 787 N N . LYS A 1 101 ? -1.926 6.251 11.260 1.00 90.00 101 LYS A N 1
ATOM 788 C CA . LYS A 1 101 ? -1.669 7.458 12.067 1.00 90.00 101 LYS A CA 1
ATOM 789 C C . LYS A 1 101 ? -2.849 8.424 12.073 1.00 90.00 101 LYS A C 1
ATOM 791 O O . LYS A 1 101 ? -3.118 9.028 13.103 1.00 90.00 101 LYS A O 1
ATOM 796 N N . GLU A 1 102 ? -3.539 8.562 10.945 1.00 88.12 102 GLU A N 1
ATOM 797 C CA . GLU A 1 102 ? -4.759 9.373 10.846 1.00 88.12 102 GLU A CA 1
ATOM 798 C C . GLU A 1 102 ? -5.973 8.708 11.518 1.00 88.12 102 GLU A C 1
ATOM 800 O O . GLU A 1 102 ? -6.987 9.360 11.743 1.00 88.12 102 GLU A O 1
ATOM 805 N N . GLY A 1 103 ? -5.889 7.416 11.858 1.00 86.00 103 GLY A N 1
ATOM 806 C CA . GLY A 1 103 ? -6.957 6.689 12.549 1.00 86.00 103 GLY A CA 1
ATOM 807 C C . GLY A 1 103 ? -8.121 6.249 11.653 1.00 86.00 103 GLY A C 1
ATOM 808 O O . GLY A 1 103 ? -9.145 5.789 12.156 1.00 86.00 103 GLY A O 1
ATOM 809 N N . LEU A 1 104 ? -7.973 6.333 10.327 1.00 86.50 104 LEU A N 1
ATOM 810 C CA . LEU A 1 104 ? -9.010 5.935 9.361 1.00 86.50 104 LEU A CA 1
ATOM 811 C C . LEU A 1 104 ? -9.168 4.409 9.246 1.00 86.50 104 LEU A C 1
ATOM 813 O O . LEU A 1 104 ? -10.207 3.904 8.806 1.00 86.50 104 LEU A O 1
ATOM 817 N N . ILE A 1 105 ? -8.131 3.658 9.623 1.00 90.00 105 ILE A N 1
ATOM 818 C CA . ILE A 1 105 ? -8.082 2.198 9.516 1.00 90.00 105 ILE A CA 1
ATOM 819 C C . ILE A 1 105 ? -7.667 1.569 10.845 1.00 90.00 105 ILE A C 1
ATOM 821 O O . ILE A 1 105 ? -6.842 2.106 11.580 1.00 90.00 105 ILE A O 1
ATOM 825 N N . LYS A 1 106 ? -8.224 0.394 11.140 1.00 89.94 106 LYS A N 1
ATOM 826 C CA . LYS A 1 106 ? -7.910 -0.390 12.336 1.00 89.94 106 LYS A CA 1
ATOM 827 C C . LYS A 1 106 ? -7.033 -1.577 11.966 1.00 89.94 106 LYS A C 1
ATOM 829 O O . LYS A 1 106 ? -7.330 -2.334 11.036 1.00 89.94 106 LYS A O 1
ATOM 834 N N . ARG A 1 107 ? -5.950 -1.752 12.714 1.00 90.00 107 ARG A N 1
ATOM 835 C CA . ARG A 1 107 ? -5.047 -2.896 12.593 1.00 90.00 107 ARG A CA 1
ATOM 836 C C . ARG A 1 107 ? -5.698 -4.138 13.198 1.00 90.00 107 ARG A C 1
ATOM 838 O O . ARG A 1 107 ? -6.199 -4.078 14.315 1.00 90.00 107 ARG A O 1
ATOM 845 N N . VAL A 1 108 ? -5.676 -5.253 12.466 1.00 90.19 108 VAL A N 1
ATOM 846 C CA . VAL A 1 108 ? -6.187 -6.548 12.954 1.00 90.19 108 VAL A CA 1
ATOM 847 C C . VAL A 1 108 ? -5.026 -7.478 13.269 1.00 90.19 108 VAL A C 1
ATOM 849 O O . VAL A 1 108 ? -4.869 -7.923 14.399 1.00 90.19 108 VAL A O 1
ATOM 852 N N . VAL A 1 109 ? -4.173 -7.733 12.273 1.00 90.50 109 VAL A N 1
ATOM 853 C CA . VAL A 1 109 ? -3.009 -8.613 12.406 1.00 90.50 109 VAL A CA 1
ATOM 854 C C . VAL A 1 109 ? -1.791 -7.917 11.833 1.00 90.50 109 VAL A C 1
ATOM 856 O O . VAL A 1 109 ? -1.833 -7.337 10.744 1.00 90.50 109 VAL A O 1
ATOM 859 N N . HIS A 1 110 ? -0.685 -8.014 12.560 1.00 88.19 110 HIS A N 1
ATOM 860 C CA . HIS A 1 110 ? 0.599 -7.512 12.112 1.00 88.19 110 HIS A CA 1
ATOM 861 C C . HIS A 1 110 ? 1.661 -8.565 12.318 1.00 88.19 110 HIS A C 1
ATOM 863 O O . HIS A 1 110 ? 2.114 -8.834 13.429 1.00 88.19 110 HIS A O 1
ATOM 869 N N . HIS A 1 111 ? 2.031 -9.144 11.192 1.00 90.75 111 HIS A N 1
ATOM 870 C CA . HIS A 1 111 ? 3.093 -10.105 11.055 1.00 90.75 111 HIS A CA 1
ATOM 871 C C . HIS A 1 111 ? 4.098 -9.549 10.042 1.00 90.75 111 HIS A C 1
ATOM 873 O O . HIS A 1 111 ? 3.731 -8.790 9.145 1.00 90.75 111 HIS A O 1
ATOM 879 N N . HIS A 1 112 ? 5.366 -9.944 10.141 1.00 83.81 112 HIS A N 1
ATOM 880 C CA . HIS A 1 112 ? 6.417 -9.422 9.260 1.00 83.81 112 HIS A CA 1
ATOM 881 C C . HIS A 1 112 ? 6.119 -9.658 7.763 1.00 83.81 112 HIS A C 1
ATOM 883 O O . HIS A 1 112 ? 6.497 -8.852 6.916 1.00 83.81 112 HIS A O 1
ATOM 889 N N . ALA A 1 113 ? 5.418 -10.751 7.439 1.00 82.50 113 ALA A N 1
ATOM 890 C CA . ALA A 1 113 ? 5.041 -11.105 6.071 1.00 82.50 113 ALA A CA 1
ATOM 891 C C 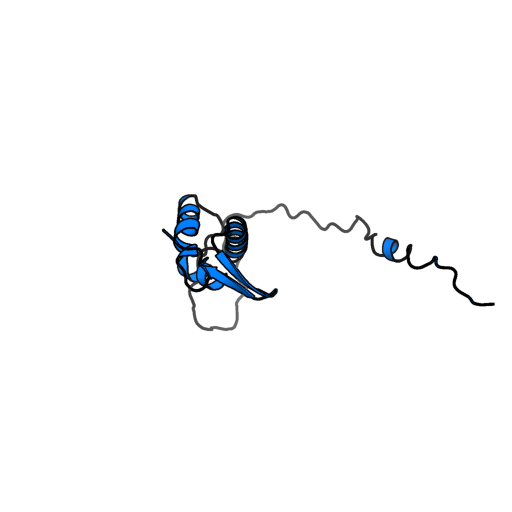. ALA A 1 113 ? 3.652 -10.588 5.652 1.00 82.50 113 ALA A C 1
ATOM 893 O O . ALA A 1 113 ? 3.398 -10.425 4.456 1.00 82.50 113 ALA A O 1
ATOM 894 N N . GLN A 1 114 ? 2.748 -10.332 6.607 1.00 85.50 114 GLN A N 1
ATOM 895 C CA . GLN A 1 114 ? 1.352 -10.013 6.310 1.00 85.50 114 GLN A CA 1
ATOM 896 C C . GLN A 1 114 ? 0.814 -8.897 7.205 1.00 85.50 114 GLN A C 1
ATOM 898 O O . GLN A 1 114 ? 0.840 -8.966 8.432 1.00 85.50 114 GLN A O 1
ATOM 903 N N . LEU A 1 115 ? 0.283 -7.878 6.538 1.00 88.38 115 LEU A N 1
ATOM 904 C CA . LEU A 1 115 ? -0.339 -6.707 7.132 1.00 88.38 115 LEU A CA 1
ATOM 905 C C . LEU A 1 115 ? -1.828 -6.739 6.796 1.00 88.38 115 LEU A C 1
ATOM 907 O O . LEU A 1 115 ? -2.188 -6.630 5.619 1.00 88.38 115 LEU A O 1
ATOM 911 N N . ILE A 1 116 ? -2.668 -6.919 7.817 1.00 92.06 116 ILE A N 1
ATOM 912 C CA . ILE A 1 116 ? -4.124 -6.984 7.669 1.00 92.06 116 ILE A CA 1
ATOM 913 C C . ILE A 1 116 ? -4.753 -5.861 8.481 1.00 92.06 116 ILE A C 1
ATOM 915 O O . ILE A 1 116 ? -4.647 -5.810 9.711 1.00 92.06 116 ILE A O 1
ATOM 919 N N . TYR A 1 117 ? -5.443 -4.989 7.761 1.00 92.25 117 TYR A N 1
ATOM 920 C CA . TYR A 1 117 ? -6.182 -3.863 8.294 1.00 92.25 117 TYR A CA 1
ATOM 921 C C . TYR A 1 117 ? -7.640 -3.960 7.851 1.00 92.25 117 TYR A C 1
ATOM 923 O O . TYR A 1 117 ? -7.980 -4.583 6.840 1.00 92.25 117 TYR A O 1
ATOM 931 N N . THR A 1 118 ? -8.505 -3.325 8.623 1.00 91.69 118 THR A N 1
ATOM 932 C CA . THR A 1 118 ? -9.930 -3.187 8.329 1.00 91.69 118 THR A CA 1
ATOM 933 C C . THR A 1 118 ? -10.320 -1.724 8.442 1.00 91.69 118 THR A C 1
ATOM 935 O O . THR A 1 118 ? -9.614 -0.923 9.060 1.00 91.69 118 THR A O 1
ATOM 938 N N . ARG A 1 119 ? -11.434 -1.351 7.815 1.00 88.88 119 ARG A N 1
ATOM 939 C CA . ARG A 1 119 ? -11.999 -0.008 7.964 1.00 88.88 119 ARG A CA 1
ATOM 940 C C . ARG A 1 119 ? -12.295 0.307 9.433 1.00 88.88 119 ARG A C 1
ATOM 942 O O . ARG A 1 119 ? -12.715 -0.577 10.185 1.00 88.88 119 ARG A O 1
ATOM 949 N N . ALA A 1 120 ? -12.120 1.561 9.840 1.00 83.19 120 ALA A N 1
ATOM 950 C CA . ALA A 1 120 ? -12.590 1.994 11.146 1.00 83.19 120 ALA A CA 1
ATOM 951 C C . ALA A 1 120 ? -14.129 1.946 11.193 1.00 83.19 120 ALA A C 1
ATOM 953 O O . ALA A 1 120 ? -14.815 2.474 10.327 1.00 83.19 120 ALA A O 1
ATOM 954 N N . THR A 1 121 ? -14.671 1.265 12.202 1.00 73.00 121 THR A N 1
ATOM 955 C CA . THR A 1 121 ? -16.117 1.159 12.471 1.00 73.00 121 THR A CA 1
ATOM 956 C C . THR A 1 121 ? -16.666 2.292 13.336 1.00 73.00 121 THR A C 1
ATOM 958 O O . THR A 1 121 ? -17.840 2.254 13.684 1.00 73.00 121 THR A O 1
ATOM 961 N N . ALA A 1 122 ? -15.841 3.278 13.708 1.00 61.94 122 ALA A N 1
ATOM 962 C CA . ALA A 1 122 ? -16.358 4.496 14.322 1.00 61.94 122 ALA A CA 1
ATOM 963 C C . ALA A 1 122 ? -17.230 5.189 13.265 1.00 61.94 122 ALA A C 1
ATOM 965 O O . ALA A 1 122 ? -16.747 5.469 12.169 1.00 61.94 122 ALA A O 1
ATOM 966 N N . GLY A 1 123 ? -18.528 5.286 13.552 1.00 50.19 123 GLY A N 1
ATOM 967 C CA . GLY A 1 123 ? -19.579 5.579 12.587 1.00 50.19 123 GLY A CA 1
ATOM 968 C C . GLY A 1 123 ? -19.287 6.812 11.742 1.00 50.19 123 GLY A C 1
ATOM 969 O O . GLY A 1 123 ? -18.911 7.858 12.258 1.00 50.19 123 GLY A O 1
ATOM 970 N N . LYS A 1 124 ? -19.496 6.664 10.434 1.00 43.47 124 LYS A N 1
ATOM 971 C CA . LYS A 1 124 ? -19.937 7.790 9.622 1.00 43.47 124 LYS A CA 1
ATOM 972 C C . LYS A 1 124 ? -21.321 8.170 10.142 1.00 43.47 124 LYS A C 1
ATOM 974 O O . LYS A 1 124 ? -22.242 7.364 10.006 1.00 43.47 124 LYS A O 1
ATOM 979 N N . GLU A 1 125 ? -21.414 9.323 10.784 1.00 31.22 125 GLU A N 1
ATOM 980 C CA . GLU A 1 125 ? -22.562 10.198 10.551 1.00 31.22 125 GLU A CA 1
ATOM 981 C C . GLU A 1 125 ? -22.471 10.735 9.114 1.00 31.22 125 GLU A C 1
ATOM 983 O O . GLU A 1 125 ? -21.325 10.947 8.636 1.00 31.22 125 GLU A O 1
#

Nearest PDB structures (foldseek):
  6zxh-assembly1_Z  TM=8.536E-01  e=2.880E-10  Homo sapiens
  8ppl-assembly1_AZ  TM=9.703E-01  e=4.927E-09  Homo sapiens
  8jdl-assembly1_AL  TM=8.475E-01  e=4.827E-10  Homo sapiens
  8xu8-assembly1_SK  TM=7.455E-01  e=6.529E-11  Saccharomyces cerevisiae S288C
  8rxh-assembly1_Sa  TM=8.682E-01  e=3.568E-09  Leishmania major strain Friedlin

Solvent-accessible surface area (backbone atoms only — not comparable to full-atom values): 8366 Å² total; per-residue (Å²): 139,85,85,81,86,82,81,76,78,69,63,63,64,52,62,77,66,65,79,78,96,80,73,81,72,73,86,80,88,72,86,79,77,94,67,86,71,82,72,74,86,71,90,72,94,67,81,94,69,83,82,83,84,52,43,89,72,88,47,73,75,54,52,61,46,50,71,64,52,56,52,71,37,76,68,40,34,48,66,56,41,33,74,71,74,34,36,32,57,72,55,38,52,52,50,51,56,49,37,47,73,73,56,50,37,38,82,76,47,85,48,100,90,47,58,39,32,30,40,47,79,75,74,82,126

Foldseek 3Di:
DDDDDDDDPPVVVVVVPDDDPPPPPDPPPDDDPDDPPPDDDDPDPDDDDDDQQADADDDPVLVVCLVPPQLVDAKQWLVVCCVPSSHDSVVSVVSVVVCVVVVQWAWDDDDPVITIIGGDPPDDD

Organism: Vanrija humicola (NCBI:txid5417)

Radius of gyration: 24.52 Å; Cα contacts (8 Å, |Δi|>4): 84; chains: 1; bounding box: 61×36×74 Å

InterPro domains:
  IPR004977 Small ribosomal subunit protein eS25 [PF03297] (37-120)
  IPR004977 Small ribosomal subunit protein eS25 [PTHR12850] (39-121)
  IPR036390 Winged helix DNA-binding domain superfamily [SSF46785] (63-119)

Mean predicted aligned error: 16.3 Å

Secondary structure (DSSP, 8-state):
-------SSSSHHHHTT---TT-----------S---------------PPP--BSS--HHHHHHHHHHGGG-SSB-HHHHHHHH-B-HHHHHHHHHHHHHHTSEEEEEE-SS-EEEEE--S---

Sequence (125 aa):
MRAGCAGEEGEERARRRQLPAAAASRIFNNVPALTPRSKKKKWSKGKVKDKANNAVALDKQTYDRILKEVPTYKLISQSVLIDRMKINGSLARRAIAFLEKEGLIKRVVHHHAQLIYTRATAGKE

pLDDT: mean 72.79, std 20.49, range [31.22, 92.38]